Protein AF-L1M4H4-F1 (afdb_monomer_lite)

Sequence (80 aa):
MKKLVPDPPPALCVGPGLSHEEAIKRAAEHLNRAILRAAYLPDPPDARHREMLSDAVLNMRISKALLALAVAESPLTVAV

Organism: NCBI:txid1005395

Foldseek 3Di:
DPPPDPDPDPDDQADPPDDPVSNLVSLLVVLVVVLVVLVVDDQDPDPVVNVVSVVVNVVSVVVNVVSVVVPDDDPDDPDD

pLDDT: mean 85.26, std 10.98, range [49.59, 96.75]

Structure (mmCIF, N/CA/C/O backbone):
data_AF-L1M4H4-F1
#
_entry.id   AF-L1M4H4-F1
#
loop_
_atom_site.group_PDB
_atom_site.id
_atom_site.type_symbol
_atom_site.label_atom_id
_atom_site.label_alt_id
_atom_site.label_comp_id
_atom_site.label_asym_id
_atom_site.label_entity_id
_atom_site.label_seq_id
_atom_site.pdbx_PDB_ins_code
_atom_site.Cartn_x
_atom_site.Cartn_y
_atom_site.Cartn_z
_atom_site.occupancy
_atom_site.B_iso_or_equiv
_atom_site.auth_seq_id
_atom_site.auth_comp_id
_atom_site.auth_asym_id
_atom_site.auth_atom_id
_atom_site.pdbx_PDB_model_num
ATOM 1 N N . MET A 1 1 ? -3.363 23.775 -33.236 1.00 49.59 1 MET A N 1
ATOM 2 C CA . MET A 1 1 ? -2.396 23.429 -32.169 1.00 49.59 1 MET A CA 1
ATOM 3 C C . MET A 1 1 ? -3.149 22.716 -31.054 1.00 49.59 1 MET A C 1
ATOM 5 O O . MET A 1 1 ? -4.061 23.319 -30.501 1.00 49.59 1 MET A O 1
ATOM 9 N N . LYS A 1 2 ? -2.844 21.446 -30.753 1.00 64.25 2 LYS A N 1
ATOM 10 C CA . LYS A 1 2 ? -3.413 20.776 -29.570 1.00 64.25 2 LYS A CA 1
ATOM 11 C C . LYS A 1 2 ? -2.694 21.343 -28.345 1.00 64.25 2 LYS A C 1
ATOM 13 O O . LYS A 1 2 ? -1.480 21.207 -28.243 1.00 64.25 2 LYS A O 1
ATOM 18 N N . LYS A 1 3 ? -3.415 22.068 -27.489 1.00 74.50 3 LYS A N 1
ATOM 19 C CA . LYS A 1 3 ? -2.880 22.565 -26.215 1.00 74.50 3 LYS A CA 1
ATOM 20 C C . LYS A 1 3 ? -2.460 21.345 -25.389 1.00 74.50 3 LYS A C 1
ATOM 22 O O . LYS A 1 3 ? -3.238 20.399 -25.290 1.00 74.50 3 LYS A O 1
ATOM 27 N N . LEU A 1 4 ? -1.241 21.353 -24.850 1.00 71.69 4 LEU A N 1
ATOM 28 C CA . LEU A 1 4 ? -0.814 20.349 -23.881 1.00 71.69 4 LEU A CA 1
ATOM 29 C C . LEU A 1 4 ? -1.658 20.579 -22.623 1.00 71.69 4 LEU A C 1
ATOM 31 O O . LEU A 1 4 ? -1.516 21.612 -21.971 1.00 71.69 4 LEU A O 1
ATOM 35 N N . VAL A 1 5 ? -2.606 19.684 -22.359 1.00 78.81 5 VAL A N 1
ATOM 36 C CA . VAL A 1 5 ? -3.391 19.722 -21.125 1.00 78.81 5 VAL A CA 1
ATOM 37 C C . VAL A 1 5 ? -2.529 19.041 -20.063 1.00 78.81 5 VAL A C 1
ATOM 39 O O . VAL A 1 5 ? -2.159 17.887 -20.277 1.00 78.81 5 VAL A O 1
ATOM 42 N N . PRO A 1 6 ? -2.137 19.737 -18.982 1.00 76.62 6 PRO A N 1
ATOM 43 C CA . PRO A 1 6 ? -1.434 19.089 -17.887 1.00 76.62 6 PRO A CA 1
ATOM 44 C C . PRO A 1 6 ? -2.343 18.026 -17.276 1.00 76.62 6 PRO A C 1
ATOM 46 O O . PRO A 1 6 ? -3.557 18.230 -17.177 1.00 76.62 6 PRO A O 1
ATOM 49 N N . ASP A 1 7 ? -1.754 16.898 -16.883 1.00 77.44 7 ASP A N 1
ATOM 50 C CA . ASP A 1 7 ? -2.501 15.858 -16.189 1.00 77.44 7 ASP A CA 1
ATOM 51 C C . ASP A 1 7 ? -3.204 16.459 -14.963 1.00 77.44 7 ASP A C 1
ATOM 53 O O . ASP A 1 7 ? -2.631 17.316 -14.274 1.00 77.44 7 ASP A O 1
ATOM 57 N N . PRO A 1 8 ? -4.459 16.056 -14.694 1.00 73.25 8 PRO A N 1
ATOM 58 C CA . PRO A 1 8 ? -5.169 16.548 -13.531 1.00 73.25 8 PRO A CA 1
ATOM 59 C C . PRO A 1 8 ? -4.372 16.211 -12.264 1.00 73.25 8 PRO A C 1
ATOM 61 O O . PRO A 1 8 ? -3.747 15.146 -12.189 1.00 73.25 8 PRO A O 1
ATOM 64 N N . PRO A 1 9 ? -4.388 17.101 -11.257 1.00 7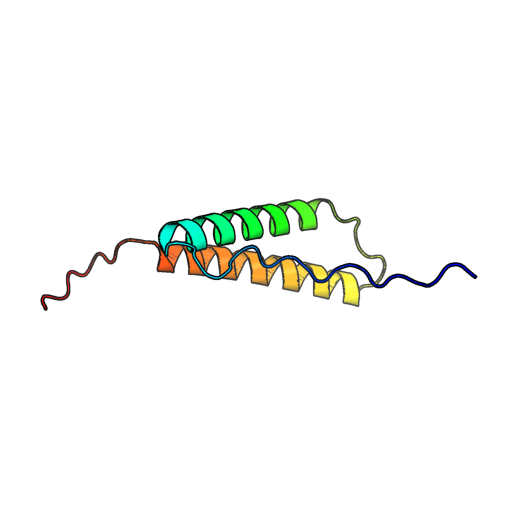3.50 9 PRO A N 1
ATOM 65 C CA . PRO A 1 9 ? -3.681 16.853 -10.014 1.00 73.50 9 PRO A CA 1
ATOM 66 C C . PRO A 1 9 ? -4.179 15.544 -9.385 1.00 73.50 9 PRO A C 1
ATOM 68 O O . PRO A 1 9 ? -5.367 15.218 -9.499 1.00 73.50 9 PRO A O 1
ATOM 71 N N . PRO A 1 10 ? -3.296 14.782 -8.717 1.00 69.56 10 PRO A N 1
ATOM 72 C CA . PRO A 1 10 ? -3.688 13.541 -8.074 1.00 69.56 10 PRO A CA 1
ATOM 73 C C . PRO A 1 10 ? -4.811 13.818 -7.074 1.00 69.56 10 PRO A C 1
ATOM 75 O O . PRO A 1 10 ? -4.665 14.624 -6.155 1.00 69.56 10 PRO A O 1
ATOM 78 N N . ALA A 1 11 ? -5.949 13.151 -7.270 1.00 71.88 11 ALA A N 1
ATOM 79 C CA . ALA A 1 11 ? -7.068 13.254 -6.350 1.00 71.88 11 ALA A CA 1
ATOM 80 C C . ALA A 1 11 ? -6.633 12.716 -4.980 1.00 71.88 11 ALA A C 1
ATOM 82 O O . ALA A 1 11 ? -6.274 11.542 -4.846 1.00 71.88 11 ALA A O 1
ATOM 83 N N . LEU A 1 12 ? -6.658 13.577 -3.962 1.00 71.56 12 LEU A N 1
ATOM 84 C CA . LEU A 1 12 ? -6.400 13.159 -2.591 1.00 71.56 12 LEU A CA 1
ATOM 85 C C . LEU A 1 12 ? -7.504 12.188 -2.161 1.00 71.56 12 LEU A C 1
ATOM 87 O O . LEU A 1 12 ? -8.693 12.491 -2.228 1.00 71.56 12 LEU A O 1
ATOM 91 N N . CYS A 1 13 ? -7.101 11.000 -1.714 1.00 74.38 13 CYS A N 1
ATOM 92 C CA . CYS A 1 13 ? -8.028 9.944 -1.286 1.00 74.38 13 CYS A CA 1
ATOM 93 C C . CYS A 1 13 ? -8.703 10.267 0.053 1.00 74.38 13 CYS A C 1
ATOM 95 O O . CYS A 1 13 ? -9.692 9.638 0.432 1.00 74.38 13 CYS A O 1
ATOM 97 N N . VAL A 1 14 ? -8.148 11.253 0.753 1.00 80.44 14 VAL A N 1
ATOM 98 C CA . VAL A 1 14 ? -8.564 11.763 2.050 1.00 80.44 14 VAL A CA 1
ATOM 99 C C . VAL A 1 14 ? -8.810 13.257 1.873 1.00 80.44 14 VAL A C 1
ATOM 101 O O . VAL A 1 14 ? -7.943 13.969 1.370 1.00 80.44 14 VAL A O 1
ATOM 104 N N . GLY A 1 15 ? -10.004 13.717 2.232 1.00 81.00 15 GLY A N 1
ATOM 105 C CA . GLY A 1 15 ? -10.439 15.095 2.035 1.00 81.00 15 GLY A CA 1
ATOM 106 C C . GLY A 1 15 ? -11.382 15.557 3.146 1.00 81.00 15 GLY A C 1
ATOM 107 O O . GLY A 1 15 ? -11.780 14.748 3.990 1.00 81.00 15 GLY A O 1
ATOM 108 N N . PRO A 1 16 ? -11.727 16.854 3.165 1.00 81.75 16 PRO A N 1
ATOM 109 C CA . PRO A 1 16 ? -12.627 17.416 4.164 1.00 81.75 16 PRO A CA 1
ATOM 110 C C . PRO A 1 16 ? -14.009 16.745 4.119 1.00 81.75 16 PRO A C 1
ATOM 112 O O . PRO A 1 16 ? -14.491 16.368 3.052 1.00 81.75 16 PRO A O 1
ATOM 115 N N . GLY A 1 17 ? -14.644 16.612 5.287 1.00 85.81 17 GLY A N 1
ATOM 116 C CA . GLY A 1 17 ? -15.981 16.021 5.430 1.00 85.81 17 GLY A CA 1
ATOM 117 C C . GLY A 1 17 ? -16.015 14.504 5.651 1.00 85.81 17 GLY A C 1
ATOM 118 O O . GLY A 1 17 ? -17.102 13.953 5.780 1.00 85.81 17 GLY A O 1
ATOM 119 N N . LEU A 1 18 ? -14.861 13.832 5.716 1.00 86.69 18 LEU A N 1
ATOM 120 C CA . LEU A 1 18 ? -14.779 12.425 6.123 1.00 86.69 18 LEU A CA 1
ATOM 121 C C . LEU A 1 18 ? -14.728 12.296 7.643 1.00 86.69 18 LEU A C 1
ATOM 123 O O . LEU A 1 18 ? -14.031 13.065 8.311 1.00 86.69 18 LEU A O 1
ATOM 127 N N . SER A 1 19 ? -15.402 11.279 8.178 1.00 89.44 19 SER A N 1
ATOM 128 C CA . SER A 1 19 ? -15.142 10.835 9.547 1.00 89.44 19 SER A CA 1
ATOM 129 C C . SER A 1 19 ? -13.717 10.284 9.674 1.00 89.44 19 SER A C 1
ATOM 131 O O . SER A 1 19 ? -13.076 9.909 8.687 1.00 89.44 19 SER A O 1
ATOM 133 N N . HIS A 1 20 ? -13.214 10.214 10.906 1.00 85.69 20 HIS A N 1
ATOM 134 C CA . HIS A 1 20 ? -11.887 9.664 11.179 1.00 85.69 20 HIS A CA 1
ATOM 135 C C . HIS A 1 20 ? -11.738 8.224 10.654 1.00 85.69 20 HIS A C 1
ATOM 137 O O . HIS A 1 20 ? -10.769 7.916 9.959 1.00 85.69 20 HIS A O 1
ATOM 143 N N . GLU A 1 21 ? -12.736 7.370 10.899 1.00 87.38 21 GLU A N 1
ATOM 144 C CA . GLU A 1 21 ? -12.749 5.979 10.433 1.00 87.38 21 GLU A CA 1
ATOM 145 C C . GLU A 1 21 ? -12.762 5.875 8.903 1.00 87.38 21 GLU A C 1
ATOM 147 O O . GLU A 1 21 ? -12.008 5.096 8.317 1.00 87.38 21 GLU A O 1
ATOM 152 N N . GLU A 1 22 ? -13.575 6.689 8.224 1.00 89.12 22 GLU A N 1
ATOM 153 C CA . GLU A 1 22 ? -13.615 6.707 6.759 1.00 89.12 22 GLU A CA 1
ATOM 154 C C . GLU A 1 22 ? -12.301 7.206 6.158 1.00 89.12 22 GLU A C 1
ATOM 156 O O . GLU A 1 22 ? -11.838 6.663 5.151 1.00 89.12 22 GLU A O 1
ATOM 161 N N . ALA A 1 23 ? -11.683 8.217 6.771 1.00 88.75 23 ALA A N 1
ATOM 162 C CA . ALA A 1 23 ? -10.384 8.731 6.361 1.00 88.75 23 ALA A CA 1
ATOM 163 C C . ALA A 1 23 ? -9.299 7.646 6.470 1.00 88.75 23 ALA A C 1
ATOM 165 O O . ALA A 1 23 ? -8.558 7.421 5.508 1.00 88.75 23 ALA A O 1
ATOM 166 N N . ILE A 1 24 ? -9.261 6.919 7.591 1.00 89.25 24 ILE A N 1
ATOM 167 C CA . ILE A 1 24 ? -8.363 5.776 7.809 1.00 89.25 24 ILE A CA 1
ATOM 168 C C . ILE A 1 24 ? -8.603 4.686 6.766 1.00 89.25 24 ILE A C 1
ATOM 170 O O . ILE A 1 24 ? -7.658 4.227 6.120 1.00 89.25 24 ILE A O 1
ATOM 174 N N . LYS A 1 25 ? -9.863 4.280 6.566 1.00 89.69 25 LYS A N 1
ATOM 175 C CA . LYS A 1 25 ? -10.220 3.222 5.616 1.00 89.69 25 LYS A CA 1
ATOM 176 C C . LYS A 1 25 ? -9.772 3.577 4.199 1.00 89.69 25 LYS A C 1
ATOM 178 O O . LYS A 1 25 ? -9.139 2.761 3.529 1.00 89.69 25 LYS A O 1
ATOM 183 N N . ARG A 1 26 ? -10.033 4.810 3.753 1.00 90.75 26 ARG A N 1
ATOM 184 C CA . ARG A 1 26 ? -9.611 5.286 2.426 1.00 90.75 26 ARG A CA 1
ATOM 185 C C . ARG A 1 26 ? -8.094 5.368 2.292 1.00 90.75 26 ARG A C 1
ATOM 187 O O . ARG A 1 26 ? -7.568 4.998 1.242 1.00 90.75 26 ARG A O 1
ATOM 194 N N . ALA A 1 27 ? -7.387 5.806 3.333 1.00 89.38 27 ALA A N 1
ATOM 195 C CA . ALA A 1 27 ? -5.927 5.821 3.342 1.00 89.38 27 ALA A CA 1
ATOM 196 C C . ALA A 1 27 ? -5.349 4.399 3.221 1.00 89.38 27 ALA A C 1
ATOM 198 O O . ALA A 1 27 ? -4.470 4.161 2.392 1.00 89.38 27 ALA A O 1
ATOM 199 N N . ALA A 1 28 ? -5.895 3.437 3.972 1.00 91.25 28 ALA A N 1
ATOM 200 C CA . ALA A 1 28 ? -5.484 2.036 3.911 1.00 91.25 28 ALA A CA 1
ATOM 201 C C . ALA A 1 28 ? -5.740 1.415 2.527 1.00 91.25 28 ALA A C 1
ATOM 203 O O . ALA A 1 28 ? -4.865 0.753 1.963 1.00 91.25 28 ALA A O 1
ATOM 204 N N . GLU A 1 29 ? -6.922 1.645 1.948 1.00 92.12 29 GLU A N 1
ATOM 205 C CA . GLU A 1 29 ? -7.260 1.180 0.599 1.00 92.12 29 GLU A CA 1
ATOM 206 C C . GLU A 1 29 ? -6.340 1.784 -0.464 1.00 92.12 29 GLU A C 1
ATOM 208 O O . GLU A 1 29 ? -5.847 1.061 -1.335 1.00 92.12 29 GLU A O 1
ATOM 213 N N . HIS A 1 30 ? -6.081 3.092 -0.390 1.00 91.56 30 HIS A N 1
ATOM 214 C CA . HIS A 1 30 ? -5.174 3.764 -1.313 1.00 91.56 30 HIS A CA 1
ATOM 215 C C . HIS A 1 30 ? -3.769 3.170 -1.244 1.00 91.56 30 HIS A C 1
ATOM 217 O O . HIS A 1 30 ? -3.197 2.821 -2.276 1.00 91.56 30 HIS A O 1
ATOM 223 N N . LEU A 1 31 ? -3.243 2.988 -0.034 1.00 92.50 31 LEU A N 1
ATOM 224 C CA . LEU A 1 31 ? -1.902 2.466 0.176 1.00 92.50 31 LEU A CA 1
ATOM 225 C C . LEU A 1 31 ? -1.759 1.020 -0.318 1.00 92.50 31 LEU A C 1
ATOM 227 O O . LEU A 1 31 ? -0.786 0.688 -0.992 1.00 92.50 31 LEU A O 1
ATOM 231 N N . ASN A 1 32 ? -2.762 0.173 -0.070 1.00 93.94 32 ASN A N 1
ATOM 232 C CA . ASN A 1 32 ? -2.796 -1.190 -0.606 1.00 93.94 32 ASN A CA 1
ATOM 233 C C . ASN A 1 32 ? -2.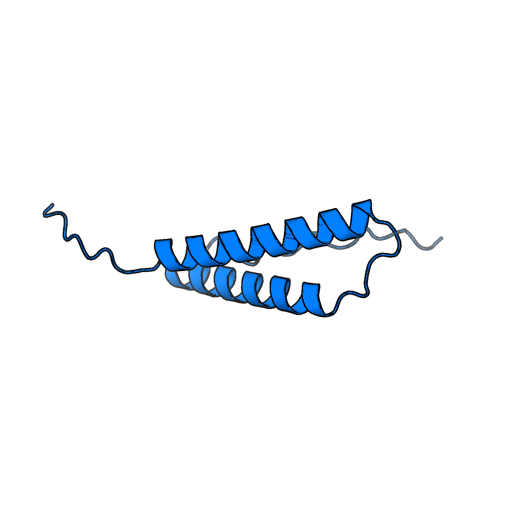801 -1.201 -2.141 1.00 93.94 32 ASN A C 1
ATOM 235 O O . ASN A 1 32 ? -2.058 -1.967 -2.755 1.00 93.94 32 ASN A O 1
ATOM 239 N N . ARG A 1 33 ? -3.607 -0.335 -2.770 1.00 93.19 33 ARG A N 1
ATOM 240 C CA . ARG A 1 33 ? -3.640 -0.209 -4.235 1.00 93.19 33 ARG A CA 1
ATOM 241 C C . ARG A 1 33 ? -2.321 0.322 -4.787 1.00 93.19 33 ARG A C 1
ATOM 243 O O . ARG A 1 33 ? -1.899 -0.151 -5.835 1.00 93.19 33 ARG A O 1
ATOM 250 N N . ALA A 1 34 ? -1.677 1.273 -4.115 1.00 91.94 34 ALA A N 1
ATOM 251 C CA . ALA A 1 34 ? -0.390 1.824 -4.534 1.00 91.94 34 ALA A CA 1
ATOM 252 C C . ALA A 1 34 ? 0.711 0.752 -4.520 1.00 91.94 34 ALA A C 1
ATOM 254 O O . ALA A 1 34 ? 1.396 0.578 -5.525 1.00 91.94 34 ALA A O 1
ATOM 255 N N . ILE A 1 35 ? 0.804 -0.034 -3.440 1.00 94.44 35 ILE A N 1
ATOM 256 C CA . ILE A 1 35 ? 1.750 -1.157 -3.332 1.00 94.44 35 ILE A CA 1
ATOM 257 C C . ILE A 1 35 ? 1.491 -2.195 -4.429 1.00 94.44 35 ILE A C 1
ATOM 259 O O . ILE A 1 35 ? 2.425 -2.643 -5.090 1.00 94.44 35 ILE A O 1
ATOM 263 N N . LEU A 1 36 ? 0.224 -2.562 -4.648 1.00 94.75 36 LEU A N 1
ATOM 264 C CA . LEU A 1 36 ? -0.145 -3.522 -5.686 1.00 94.75 36 LEU A CA 1
ATOM 265 C C . LEU A 1 36 ? 0.210 -3.003 -7.089 1.00 94.75 36 LEU A C 1
ATOM 267 O O . LEU A 1 36 ? 0.777 -3.733 -7.893 1.00 94.75 36 LEU A O 1
ATOM 271 N N . ARG A 1 37 ? -0.087 -1.732 -7.381 1.00 92.88 37 ARG A N 1
ATOM 272 C CA . ARG A 1 37 ? 0.245 -1.099 -8.666 1.00 92.88 37 ARG A CA 1
ATOM 273 C C . ARG A 1 37 ? 1.747 -1.022 -8.900 1.00 92.88 37 ARG A C 1
ATOM 275 O O . ARG A 1 37 ? 2.170 -1.248 -10.026 1.00 92.88 37 ARG A O 1
ATOM 282 N N . ALA A 1 38 ? 2.535 -0.754 -7.860 1.00 92.38 38 ALA A N 1
ATOM 283 C CA . ALA A 1 38 ? 3.990 -0.753 -7.959 1.00 92.38 38 ALA A CA 1
ATOM 284 C C . ALA A 1 38 ? 4.539 -2.127 -8.380 1.00 92.38 38 ALA A C 1
ATOM 286 O O . ALA A 1 38 ? 5.481 -2.181 -9.159 1.00 92.38 38 ALA A O 1
ATOM 287 N N . ALA A 1 39 ? 3.912 -3.227 -7.944 1.00 89.94 39 ALA A N 1
ATOM 288 C CA . ALA A 1 39 ? 4.299 -4.583 -8.344 1.00 89.94 39 ALA A CA 1
ATOM 289 C C . ALA A 1 39 ? 3.987 -4.918 -9.816 1.00 89.94 39 ALA A C 1
ATOM 291 O O . ALA A 1 39 ? 4.553 -5.863 -10.356 1.00 89.94 39 ALA A O 1
ATOM 292 N N . TYR A 1 40 ? 3.092 -4.165 -10.463 1.00 92.44 40 TYR A N 1
ATOM 293 C CA . TYR A 1 40 ? 2.787 -4.312 -11.890 1.00 92.44 40 TYR A CA 1
ATOM 294 C C . TYR A 1 40 ? 3.642 -3.416 -12.790 1.00 92.44 40 TYR A C 1
ATOM 296 O O . TYR A 1 40 ? 3.500 -3.477 -14.013 1.00 92.44 40 TYR A O 1
ATOM 304 N N . LEU A 1 41 ? 4.494 -2.561 -12.220 1.00 89.94 41 LEU A N 1
ATOM 305 C CA . LEU A 1 41 ? 5.397 -1.749 -1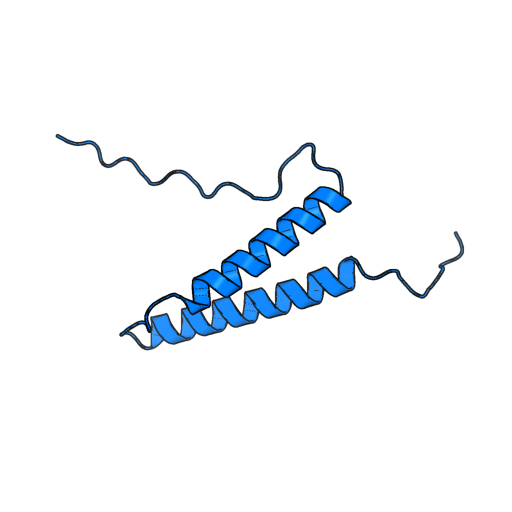3.023 1.00 89.94 41 LEU A CA 1
ATOM 306 C C . LEU A 1 41 ? 6.486 -2.640 -13.634 1.00 89.94 41 LEU A C 1
ATOM 308 O O . LEU A 1 41 ? 7.004 -3.523 -12.952 1.00 89.94 41 LEU A O 1
ATOM 312 N N . PRO A 1 42 ? 6.849 -2.417 -14.907 1.00 92.00 42 PRO A N 1
ATOM 313 C CA . PRO A 1 42 ? 8.008 -3.075 -15.487 1.00 92.00 42 PRO A CA 1
ATOM 314 C C . PRO A 1 42 ?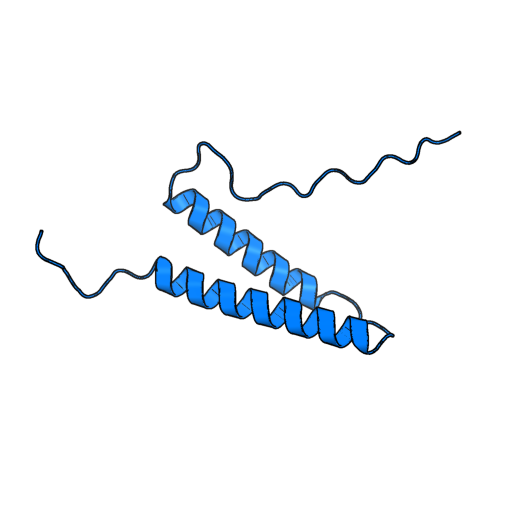 9.277 -2.616 -14.765 1.00 92.00 42 PRO A C 1
ATOM 316 O O . PRO A 1 42 ? 9.359 -1.464 -14.328 1.00 92.00 42 PRO A O 1
ATOM 319 N N . ASP A 1 43 ? 10.278 -3.493 -14.699 1.00 88.44 43 ASP A N 1
ATOM 320 C CA . ASP A 1 43 ? 11.567 -3.154 -14.104 1.00 88.44 43 ASP A CA 1
ATOM 321 C C . ASP A 1 43 ? 12.189 -1.943 -14.815 1.00 88.44 43 ASP A C 1
ATOM 323 O O . ASP A 1 43 ? 12.417 -1.983 -16.032 1.00 88.44 43 ASP A O 1
ATOM 327 N N . PRO A 1 44 ? 12.494 -0.855 -14.082 1.00 91.38 44 PRO A N 1
ATOM 328 C CA . PRO A 1 44 ? 13.156 0.290 -14.676 1.00 91.38 44 PRO A CA 1
ATOM 329 C C . PRO A 1 44 ? 14.523 -0.105 -15.267 1.00 91.38 44 PRO A C 1
ATOM 331 O O . PRO A 1 44 ? 15.314 -0.787 -14.605 1.00 91.38 44 PRO A O 1
ATOM 334 N N . PRO A 1 45 ? 14.857 0.347 -16.489 1.00 88.12 45 PRO A N 1
ATOM 335 C CA . PRO A 1 45 ? 16.138 0.018 -17.118 1.00 88.12 45 PRO A CA 1
ATOM 336 C C . PRO A 1 45 ? 17.320 0.687 -16.399 1.00 88.12 45 PRO A C 1
ATOM 338 O O . PRO A 1 45 ? 18.413 0.125 -16.322 1.00 88.12 45 PRO A O 1
ATOM 341 N N . ASP A 1 46 ? 17.082 1.862 -15.820 1.00 95.19 46 ASP A N 1
ATOM 342 C CA . ASP A 1 46 ? 18.068 2.663 -15.106 1.00 95.19 46 ASP A CA 1
ATOM 343 C C . ASP A 1 46 ? 18.167 2.265 -13.622 1.00 95.19 46 ASP A C 1
ATOM 345 O O . ASP A 1 46 ? 17.154 2.100 -12.939 1.00 95.19 46 ASP A O 1
ATOM 349 N N . ALA A 1 47 ? 19.397 2.116 -13.118 1.00 93.88 47 ALA A N 1
ATOM 350 C CA . ALA A 1 47 ? 19.653 1.660 -11.751 1.00 93.88 47 ALA A CA 1
ATOM 351 C C . ALA A 1 47 ? 19.100 2.621 -10.689 1.00 93.88 47 ALA A C 1
ATOM 353 O O . ALA A 1 47 ? 18.514 2.162 -9.710 1.00 93.88 47 ALA A O 1
ATOM 354 N N . ARG A 1 48 ? 19.205 3.937 -10.916 1.00 95.88 48 ARG A N 1
ATOM 355 C CA . ARG A 1 48 ? 18.667 4.948 -9.999 1.00 95.88 48 ARG A CA 1
ATOM 356 C C . ARG A 1 48 ? 17.145 4.861 -9.943 1.00 95.88 48 ARG A C 1
ATOM 358 O O . ARG A 1 48 ? 16.569 4.933 -8.867 1.00 95.88 48 ARG A O 1
ATOM 365 N N . HIS A 1 49 ? 16.472 4.651 -11.074 1.00 94.00 49 HIS A N 1
ATOM 366 C CA . HIS A 1 49 ? 15.015 4.479 -11.065 1.00 94.00 49 HIS A CA 1
ATOM 367 C C . HIS A 1 49 ? 14.561 3.173 -10.389 1.00 94.00 49 HIS A C 1
ATOM 369 O O . HIS A 1 49 ? 13.495 3.161 -9.772 1.00 94.00 49 HIS A O 1
ATOM 375 N N . ARG A 1 50 ? 15.355 2.093 -10.448 1.00 93.75 50 ARG A N 1
ATOM 376 C CA . ARG A 1 50 ? 15.084 0.862 -9.676 1.00 93.75 50 ARG A CA 1
ATOM 377 C C . ARG A 1 50 ? 15.203 1.085 -8.172 1.00 93.75 50 ARG A C 1
ATOM 379 O O . ARG A 1 50 ? 14.351 0.616 -7.419 1.00 93.75 50 ARG A O 1
ATOM 386 N N . GLU A 1 51 ? 16.237 1.803 -7.747 1.00 96.31 51 GLU A N 1
ATOM 387 C CA . GLU A 1 51 ? 16.439 2.177 -6.346 1.00 96.31 51 G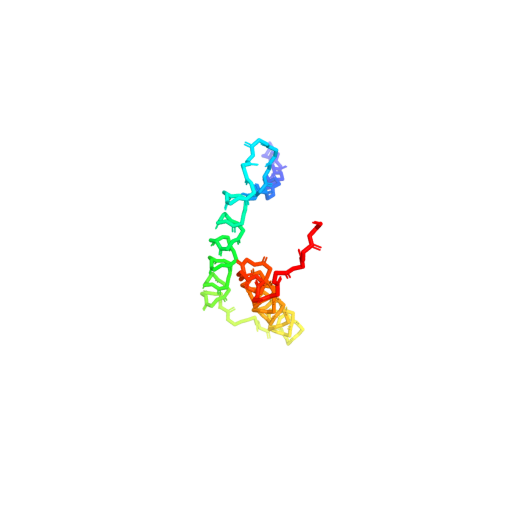LU A CA 1
ATOM 388 C C . GLU A 1 51 ? 15.286 3.057 -5.853 1.00 96.31 51 GLU A C 1
ATOM 390 O O . GLU A 1 51 ? 14.616 2.701 -4.890 1.00 96.31 51 GLU A O 1
ATOM 395 N N . MET A 1 52 ? 14.933 4.105 -6.606 1.00 94.69 52 MET A N 1
ATOM 396 C CA . MET A 1 52 ? 13.790 4.968 -6.288 1.00 94.69 52 MET A CA 1
ATOM 397 C C . MET A 1 52 ? 12.471 4.193 -6.164 1.00 94.69 52 MET A C 1
ATOM 399 O O . MET A 1 52 ? 11.678 4.469 -5.263 1.00 94.69 52 MET A O 1
ATOM 403 N N . LEU A 1 53 ? 12.212 3.229 -7.057 1.00 94.25 53 LEU A N 1
ATOM 404 C CA . LEU A 1 53 ? 11.021 2.381 -6.968 1.00 94.25 53 LEU A CA 1
ATOM 405 C C . LEU A 1 53 ? 11.057 1.500 -5.712 1.00 94.25 53 LEU A C 1
ATOM 407 O O . LEU A 1 53 ? 10.046 1.374 -5.021 1.00 94.25 53 LEU A O 1
ATOM 411 N N . SER A 1 54 ? 12.215 0.922 -5.397 1.00 94.31 54 SER A N 1
ATOM 412 C CA . SER A 1 54 ? 12.405 0.073 -4.217 1.00 94.31 54 SER A CA 1
ATOM 413 C C . SER A 1 54 ? 12.192 0.857 -2.920 1.00 94.31 54 SER A C 1
ATOM 415 O O . SER A 1 54 ? 11.436 0.415 -2.053 1.00 94.31 54 SER A O 1
ATOM 417 N N . ASP A 1 55 ? 12.763 2.058 -2.828 1.00 96.25 55 ASP A N 1
ATOM 418 C CA . ASP A 1 55 ? 12.595 2.972 -1.697 1.00 96.25 55 ASP A CA 1
ATOM 419 C C . ASP A 1 55 ? 11.143 3.423 -1.545 1.00 96.25 55 ASP A C 1
ATOM 421 O O . ASP A 1 55 ? 10.599 3.453 -0.439 1.00 96.25 55 ASP A O 1
ATOM 425 N N . ALA A 1 56 ? 10.471 3.740 -2.655 1.00 94.94 56 ALA A N 1
ATOM 426 C CA . ALA A 1 56 ? 9.058 4.094 -2.635 1.00 94.94 56 ALA A CA 1
ATOM 427 C C . ALA A 1 56 ? 8.201 2.933 -2.102 1.00 94.94 56 ALA A C 1
ATOM 429 O O . ALA A 1 56 ? 7.350 3.143 -1.235 1.00 94.94 56 ALA A O 1
ATOM 430 N N . VAL A 1 57 ? 8.447 1.701 -2.559 1.00 95.38 57 VAL A N 1
ATOM 431 C CA . VAL A 1 57 ? 7.739 0.504 -2.076 1.00 95.38 57 VAL A CA 1
ATOM 432 C C . VAL A 1 57 ? 8.018 0.251 -0.593 1.00 95.38 57 VAL A C 1
ATOM 434 O O . VAL A 1 57 ? 7.090 -0.076 0.154 1.00 95.38 57 VAL A O 1
ATOM 437 N N . LEU A 1 58 ? 9.263 0.422 -0.141 1.00 96.44 58 LEU A N 1
ATOM 438 C CA . LEU A 1 58 ? 9.628 0.290 1.268 1.00 96.44 58 LEU A CA 1
ATOM 439 C C . LEU A 1 58 ? 8.882 1.315 2.132 1.00 96.44 58 LEU A C 1
ATOM 441 O O . LEU A 1 58 ? 8.239 0.933 3.111 1.00 96.44 58 LEU A O 1
ATOM 445 N N . ASN A 1 59 ? 8.886 2.586 1.729 1.00 96.75 59 ASN A N 1
ATOM 446 C CA . ASN A 1 59 ? 8.164 3.650 2.424 1.00 96.75 59 ASN A CA 1
ATOM 447 C C . ASN A 1 59 ? 6.662 3.357 2.513 1.00 96.75 59 ASN A C 1
ATOM 449 O O . ASN A 1 59 ? 6.083 3.472 3.590 1.00 96.75 59 ASN A O 1
ATOM 453 N N . MET A 1 60 ? 6.033 2.884 1.431 1.00 94.88 60 MET A N 1
ATOM 454 C CA . MET A 1 60 ? 4.615 2.504 1.463 1.00 94.88 60 MET A CA 1
ATOM 455 C C . MET A 1 60 ? 4.333 1.376 2.467 1.00 94.88 60 MET A C 1
ATOM 457 O O . MET A 1 60 ? 3.313 1.399 3.159 1.00 94.88 60 MET A O 1
ATOM 461 N N . ARG A 1 61 ? 5.227 0.385 2.582 1.00 94.81 61 ARG A N 1
ATOM 462 C CA . ARG A 1 61 ? 5.092 -0.707 3.563 1.00 94.81 61 ARG A CA 1
ATOM 463 C C . ARG A 1 61 ? 5.246 -0.205 4.997 1.00 94.81 61 ARG A C 1
ATOM 465 O O . ARG A 1 61 ? 4.461 -0.609 5.854 1.00 94.81 61 ARG A O 1
ATOM 472 N N . ILE A 1 62 ? 6.195 0.697 5.244 1.00 95.69 62 ILE A N 1
ATOM 473 C CA . ILE A 1 62 ? 6.374 1.347 6.550 1.00 95.69 62 ILE A CA 1
ATOM 474 C C . ILE A 1 62 ? 5.117 2.142 6.914 1.00 95.69 62 ILE A C 1
ATOM 476 O O . ILE A 1 62 ? 4.557 1.938 7.989 1.00 95.69 62 ILE A O 1
ATOM 480 N N . SER A 1 63 ? 4.602 2.973 6.003 1.00 94.00 63 SER A N 1
ATOM 481 C CA . SER A 1 63 ? 3.360 3.722 6.227 1.00 94.00 63 SER A CA 1
ATOM 482 C C . SER A 1 63 ? 2.179 2.805 6.542 1.00 94.00 63 SER A C 1
ATOM 484 O O . SER A 1 63 ? 1.351 3.142 7.383 1.00 94.00 63 SER A O 1
ATOM 486 N N . LYS A 1 64 ? 2.108 1.623 5.917 1.00 92.75 64 LYS A N 1
ATOM 487 C CA . LYS A 1 64 ? 1.042 0.649 6.175 1.00 92.75 64 LYS A CA 1
ATOM 488 C C . LYS A 1 64 ? 1.134 0.085 7.590 1.00 92.75 64 LYS A C 1
ATOM 490 O O . LYS A 1 64 ? 0.108 -0.047 8.251 1.00 92.75 64 LYS A O 1
ATOM 495 N N . ALA A 1 65 ? 2.344 -0.227 8.049 1.00 92.69 65 ALA A N 1
ATOM 496 C CA . ALA A 1 65 ? 2.577 -0.693 9.411 1.00 92.69 65 ALA A CA 1
ATOM 497 C C . ALA A 1 65 ? 2.223 0.390 10.442 1.00 92.69 65 ALA A C 1
ATOM 499 O O . ALA A 1 65 ? 1.512 0.113 11.403 1.00 92.69 65 ALA A O 1
ATOM 500 N N . LEU A 1 66 ? 2.646 1.634 10.204 1.00 91.25 66 LEU A N 1
ATOM 501 C CA . LEU A 1 66 ? 2.322 2.764 11.077 1.00 91.25 66 LEU A CA 1
ATOM 502 C C . LEU A 1 66 ? 0.817 3.038 11.133 1.00 91.25 66 LEU A C 1
ATOM 504 O O . LEU A 1 66 ? 0.286 3.282 12.212 1.00 91.25 66 LEU A O 1
ATOM 508 N N . LEU A 1 67 ? 0.115 2.943 10.000 1.00 89.62 67 LEU A N 1
ATOM 509 C CA . LEU A 1 67 ? -1.340 3.081 9.971 1.00 89.62 67 LEU A CA 1
ATOM 510 C C . LEU A 1 67 ? -2.023 1.967 10.771 1.00 89.62 67 LEU A C 1
ATOM 512 O O . LEU A 1 67 ? -2.947 2.246 11.522 1.00 89.62 67 LEU A O 1
ATOM 516 N N . ALA A 1 68 ? -1.556 0.720 10.661 1.00 88.94 68 ALA A N 1
ATOM 517 C CA . ALA A 1 68 ? -2.099 -0.383 11.452 1.00 88.94 68 ALA A CA 1
ATOM 518 C C . ALA A 1 68 ? -1.912 -0.160 12.963 1.00 88.94 68 ALA A C 1
ATOM 520 O O . ALA A 1 68 ? -2.829 -0.425 13.731 1.00 88.94 68 ALA A O 1
ATOM 521 N N . LEU A 1 69 ? -0.758 0.374 13.379 1.00 86.19 69 LEU A N 1
ATOM 522 C CA . LEU A 1 69 ? -0.496 0.729 14.778 1.00 86.19 69 LEU A CA 1
ATOM 523 C C . LEU A 1 69 ? -1.363 1.895 15.261 1.00 86.19 69 LEU A C 1
ATOM 525 O O . LEU A 1 69 ? -1.857 1.851 16.378 1.00 86.19 69 LEU A O 1
ATOM 529 N N . ALA A 1 70 ? -1.568 2.918 14.430 1.00 82.44 70 ALA A N 1
ATOM 530 C CA . ALA A 1 70 ? -2.379 4.081 14.787 1.00 82.44 70 ALA A CA 1
ATOM 531 C C . ALA A 1 70 ? -3.869 3.748 14.985 1.00 82.44 70 ALA A C 1
ATOM 533 O O . ALA A 1 70 ? -4.567 4.473 15.685 1.00 82.44 70 ALA A O 1
ATOM 534 N N . VAL A 1 71 ? -4.350 2.677 14.349 1.00 84.88 71 VAL A N 1
ATOM 535 C CA . VAL A 1 71 ? -5.750 2.221 14.419 1.00 84.88 71 VAL A CA 1
ATOM 536 C C . VAL A 1 71 ? -5.936 1.116 15.459 1.00 84.88 71 VAL A C 1
ATOM 538 O O . VAL A 1 71 ? -7.063 0.821 15.847 1.00 84.88 71 VAL A O 1
ATOM 541 N N . ALA A 1 72 ? -4.851 0.485 15.908 1.00 82.31 72 ALA A N 1
ATOM 542 C CA . ALA A 1 72 ? -4.926 -0.518 16.954 1.00 82.31 72 ALA A CA 1
ATOM 543 C C . ALA A 1 72 ? -5.445 0.120 18.249 1.00 82.31 72 ALA A C 1
ATOM 545 O O . ALA A 1 72 ? -4.986 1.187 18.659 1.00 82.31 72 ALA A O 1
ATOM 546 N N . GLU A 1 73 ? -6.396 -0.549 18.899 1.00 73.94 73 GLU A N 1
ATOM 547 C CA . GLU A 1 73 ? -6.858 -0.131 20.217 1.00 73.94 73 GLU A CA 1
ATOM 548 C C . GLU A 1 73 ? -5.674 -0.110 21.186 1.00 73.94 73 GLU A C 1
ATOM 550 O O . GLU A 1 73 ? -4.914 -1.078 21.291 1.00 73.94 73 GLU A O 1
ATOM 555 N N . SER A 1 74 ? -5.507 1.011 21.891 1.00 70.69 74 SER A N 1
ATOM 556 C CA . SER A 1 74 ? -4.514 1.096 22.954 1.00 70.69 74 SER A CA 1
ATOM 557 C C . SER A 1 74 ? -4.892 0.092 24.045 1.00 70.69 74 SER A C 1
ATOM 559 O O . SER A 1 74 ? -5.965 0.227 24.634 1.00 70.69 74 SER A O 1
ATOM 561 N N . PRO A 1 75 ? -4.017 -0.870 24.390 1.00 69.06 75 PRO A N 1
ATOM 562 C CA . PRO A 1 75 ? -4.262 -1.758 25.524 1.00 69.06 75 PRO A CA 1
ATOM 563 C C . PRO A 1 75 ? -4.173 -1.012 26.865 1.00 69.06 75 PRO A C 1
ATOM 565 O O . PRO A 1 75 ? -4.495 -1.567 27.912 1.00 69.06 75 PRO A O 1
ATOM 568 N N . LEU A 1 76 ? -3.702 0.239 26.848 1.00 70.19 76 LEU A N 1
ATOM 569 C CA . LEU A 1 76 ? -3.600 1.098 28.013 1.00 70.19 76 LEU A CA 1
ATOM 570 C C . LEU A 1 76 ? -4.828 2.005 28.074 1.00 70.19 76 LEU A C 1
ATOM 572 O O . LEU A 1 76 ? -4.933 2.980 27.326 1.00 70.19 76 LEU A O 1
ATOM 576 N N . THR A 1 77 ? -5.730 1.696 29.001 1.00 62.09 77 THR A N 1
ATOM 577 C CA . THR A 1 77 ? -6.753 2.624 29.478 1.00 62.09 77 THR A CA 1
ATOM 578 C C . THR A 1 77 ? -6.060 3.637 30.383 1.00 62.09 77 THR A C 1
ATOM 580 O O . THR A 1 77 ? -5.785 3.363 31.551 1.00 62.09 77 THR A O 1
ATOM 583 N N . VAL A 1 78 ? -5.719 4.809 29.850 1.00 64.31 78 VAL A N 1
ATOM 584 C CA . VAL A 1 78 ? -5.350 5.938 30.709 1.00 64.31 78 VAL A CA 1
ATOM 585 C C . VAL A 1 78 ? -6.650 6.422 31.342 1.00 64.31 78 VAL A C 1
ATOM 587 O O . VAL A 1 78 ? -7.534 6.902 30.636 1.00 64.3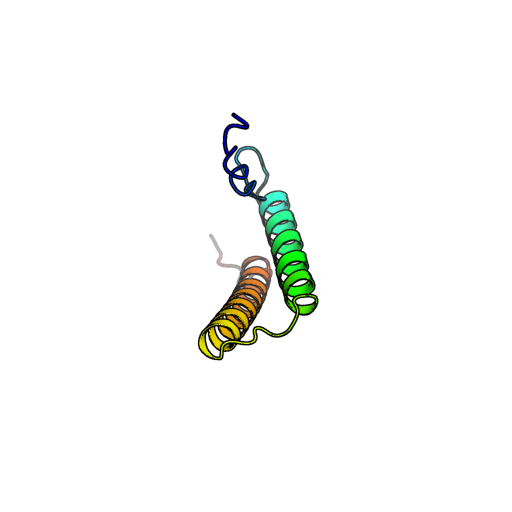1 78 VAL A O 1
ATOM 590 N N . ALA A 1 79 ? -6.801 6.222 32.652 1.00 58.62 79 ALA A N 1
ATOM 591 C CA . ALA A 1 79 ? -7.906 6.813 33.395 1.00 58.62 79 ALA A CA 1
ATOM 592 C C . ALA A 1 79 ? -7.809 8.341 33.261 1.00 58.62 79 ALA A C 1
ATOM 594 O O . ALA A 1 79 ? -6.776 8.916 33.609 1.00 58.62 79 ALA A O 1
ATOM 595 N N . VAL A 1 80 ? -8.849 8.953 32.690 1.00 54.44 80 VAL A N 1
ATOM 596 C CA . VAL A 1 80 ? -9.014 10.412 32.601 1.00 54.44 80 VAL A CA 1
ATOM 597 C C . VAL A 1 80 ? -9.578 10.931 33.913 1.00 54.44 80 VAL A C 1
ATOM 599 O O . VAL A 1 80 ? -10.537 10.300 34.413 1.00 54.44 80 VAL A O 1
#

Secondary structure (DSSP, 8-state):
----PPPPPPPPSS-TT--HHHHHHHHHHHHHHHHHHHHTSPPPSSHHHHHHHHHHHHHHHHHHHHHHHHHSPPS-----

Radius of gyration: 17.89 Å; chains: 1; bounding box: 36×28×66 Å